Protein AF-A0A5J5B1G1-F1 (afdb_monomer)

Foldseek 3Di:
DDQVVLLVLLQCLLVLLHDDDCQLCPLVPPPPDPDDPDDDDDDDDDDDDDDPPDPPDPDPPPPPPDDDPDDPRDDDDVVVVVVSLVSLLCQQPPPPHDPSSNVSSLSSLSSQLVSCVVVVPVVSVVSSVVSNVVSVVVVVVVVVVVVVVVVVVVPDDDD

Structure (mmCIF, N/CA/C/O backbone):
data_AF-A0A5J5B1G1-F1
#
_entry.id   AF-A0A5J5B1G1-F1
#
loop_
_atom_site.group_PDB
_atom_site.id
_atom_site.type_symbol
_atom_site.label_atom_id
_atom_site.label_alt_id
_atom_site.label_comp_id
_atom_site.label_asym_id
_atom_site.label_entity_id
_atom_site.label_seq_id
_atom_site.pdbx_PDB_ins_code
_atom_site.Cartn_x
_atom_site.Cartn_y
_atom_site.Cartn_z
_atom_site.occupancy
_atom_site.B_iso_or_equiv
_atom_site.auth_seq_id
_atom_site.auth_comp_id
_atom_site.auth_asym_id
_atom_site.auth_atom_id
_atom_site.pdbx_PDB_model_num
ATOM 1 N N . MET A 1 1 ? 8.209 -16.403 -6.860 1.00 81.31 1 MET A N 1
ATOM 2 C CA . MET A 1 1 ? 6.795 -16.274 -7.279 1.00 81.31 1 MET A CA 1
ATOM 3 C C . MET A 1 1 ? 6.721 -15.724 -8.697 1.00 81.31 1 MET A C 1
ATOM 5 O O . MET A 1 1 ? 7.387 -14.720 -8.948 1.00 81.31 1 MET A O 1
ATOM 9 N N . PRO A 1 2 ? 5.943 -16.351 -9.596 1.00 90.31 2 PRO A N 1
ATOM 10 C CA . PRO A 1 2 ? 5.581 -15.787 -10.901 1.00 90.31 2 PRO A CA 1
ATOM 11 C C . PRO A 1 2 ? 4.837 -14.448 -10.771 1.00 90.31 2 PRO A C 1
ATOM 13 O O . PRO A 1 2 ? 4.165 -14.218 -9.764 1.00 90.31 2 PRO A O 1
ATOM 16 N N . SER A 1 3 ? 4.905 -13.582 -11.786 1.00 90.56 3 SER A N 1
ATOM 17 C CA . SER A 1 3 ? 4.297 -12.238 -11.747 1.00 90.56 3 SER A CA 1
ATOM 18 C C . SER A 1 3 ? 2.790 -12.256 -11.476 1.00 90.56 3 SER A C 1
ATOM 20 O O . SER A 1 3 ? 2.312 -11.458 -10.678 1.00 90.56 3 SER A O 1
ATOM 22 N N . TRP A 1 4 ? 2.057 -13.217 -12.045 1.00 92.88 4 TRP A N 1
ATOM 23 C CA . TRP A 1 4 ? 0.608 -13.338 -11.845 1.00 92.88 4 TRP A CA 1
ATOM 24 C C . TRP A 1 4 ? 0.242 -13.573 -10.372 1.00 92.88 4 TRP A C 1
ATOM 26 O O . TRP A 1 4 ? -0.543 -12.832 -9.796 1.00 92.88 4 TRP A O 1
ATOM 36 N N . SER A 1 5 ? 0.948 -14.497 -9.708 1.00 96.00 5 SER A N 1
ATOM 37 C CA . SER A 1 5 ? 0.750 -14.756 -8.276 1.00 96.00 5 SER A CA 1
ATOM 38 C C . SER A 1 5 ? 1.071 -13.547 -7.388 1.00 96.00 5 SER A C 1
ATOM 40 O O . SER A 1 5 ? 0.468 -13.386 -6.331 1.00 96.00 5 SER A O 1
ATOM 42 N N . LYS A 1 6 ? 2.015 -12.685 -7.800 1.00 95.62 6 LYS A N 1
ATOM 43 C CA . LYS A 1 6 ? 2.336 -11.447 -7.071 1.00 95.62 6 LYS A CA 1
ATOM 44 C C . LYS A 1 6 ? 1.210 -10.426 -7.210 1.00 95.62 6 LYS A C 1
ATOM 46 O O . LYS A 1 6 ? 0.845 -9.812 -6.213 1.00 95.62 6 LYS A O 1
ATOM 51 N N . LEU A 1 7 ? 0.655 -10.271 -8.414 1.00 96.31 7 LEU A N 1
ATOM 52 C CA . LEU A 1 7 ? -0.489 -9.390 -8.660 1.00 96.31 7 LEU A CA 1
ATOM 53 C C . LEU A 1 7 ? -1.704 -9.819 -7.844 1.00 96.31 7 LEU A C 1
ATOM 55 O O . LEU A 1 7 ? -2.284 -8.988 -7.148 1.00 96.31 7 LEU A O 1
ATOM 59 N N . ASP A 1 8 ? -2.040 -11.107 -7.879 1.00 96.69 8 ASP A N 1
ATOM 60 C CA . ASP A 1 8 ? -3.150 -11.647 -7.096 1.00 96.69 8 ASP A CA 1
ATOM 61 C C . ASP A 1 8 ? -2.925 -11.402 -5.607 1.00 96.69 8 ASP A C 1
ATOM 63 O O . ASP A 1 8 ? -3.797 -10.865 -4.932 1.00 96.69 8 ASP A O 1
ATOM 67 N N . PHE A 1 9 ? -1.726 -11.697 -5.101 1.00 96.25 9 PHE A N 1
ATOM 68 C CA . PHE A 1 9 ? -1.380 -11.437 -3.707 1.00 96.25 9 PHE A CA 1
ATOM 69 C C . PHE A 1 9 ? -1.552 -9.959 -3.311 1.00 96.25 9 PHE A C 1
ATOM 71 O O . PHE A 1 9 ? -2.107 -9.668 -2.249 1.00 96.25 9 PHE A O 1
ATOM 78 N N . CYS A 1 10 ? -1.108 -9.021 -4.154 1.00 96.38 10 CYS A N 1
ATOM 79 C CA . CYS A 1 10 ? -1.258 -7.589 -3.892 1.00 96.38 10 CYS A CA 1
ATOM 80 C C . CYS A 1 10 ? -2.734 -7.171 -3.879 1.00 96.38 10 CYS A C 1
ATOM 82 O O . CYS A 1 10 ? -3.157 -6.466 -2.965 1.00 96.38 10 CYS A O 1
ATOM 84 N N . ARG A 1 11 ? -3.529 -7.655 -4.840 1.00 95.00 11 ARG A N 1
ATOM 85 C CA . ARG A 1 11 ? -4.976 -7.392 -4.917 1.00 95.00 11 ARG A CA 1
ATOM 86 C C . ARG A 1 11 ? -5.708 -7.935 -3.696 1.00 95.00 11 ARG A C 1
ATOM 88 O O . ARG A 1 11 ? -6.371 -7.172 -3.005 1.00 95.00 11 ARG A O 1
ATOM 95 N N . PHE A 1 12 ? -5.476 -9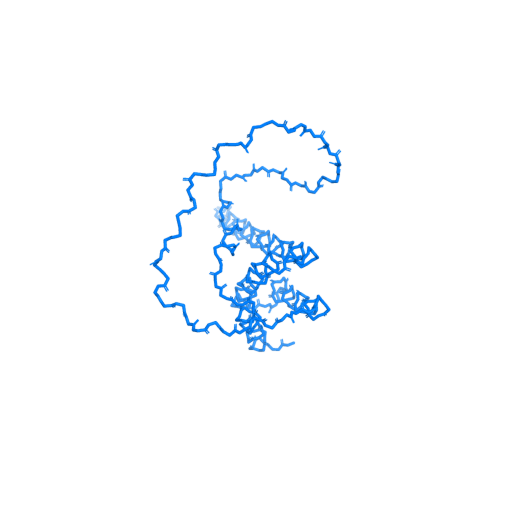.201 -3.348 1.00 93.50 12 PHE A N 1
ATOM 96 C CA . PHE A 1 12 ? -6.043 -9.802 -2.142 1.00 93.50 12 PHE A CA 1
ATOM 97 C C . PHE A 1 12 ? -5.654 -9.032 -0.881 1.00 93.50 12 PHE A C 1
ATOM 99 O O . PHE A 1 12 ? -6.498 -8.822 -0.019 1.00 93.50 12 PHE A O 1
ATOM 106 N N . SER A 1 13 ? -4.402 -8.578 -0.772 1.00 93.00 13 SER A N 1
ATOM 107 C CA . SER A 1 13 ? -3.949 -7.779 0.373 1.00 93.00 13 SER A CA 1
ATOM 108 C C . SER A 1 13 ? -4.666 -6.426 0.453 1.00 93.00 13 SER A C 1
ATOM 110 O O . SER A 1 13 ? -5.024 -5.987 1.547 1.00 93.00 13 SER A O 1
ATOM 112 N N . ALA A 1 14 ? -4.897 -5.776 -0.691 1.00 92.00 14 ALA A N 1
ATOM 113 C CA . ALA A 1 14 ? -5.631 -4.518 -0.777 1.00 92.00 14 ALA A CA 1
ATOM 114 C C . ALA A 1 14 ? -7.112 -4.692 -0.405 1.00 92.00 14 ALA A C 1
ATOM 116 O O . ALA A 1 14 ? -7.612 -3.949 0.441 1.00 92.00 14 ALA A O 1
ATOM 117 N N . ASP A 1 15 ? -7.780 -5.699 -0.968 1.00 89.50 15 ASP A N 1
ATOM 118 C CA . ASP A 1 15 ? -9.186 -6.014 -0.687 1.00 89.50 15 ASP A CA 1
ATOM 119 C C . ASP A 1 15 ? -9.380 -6.405 0.781 1.00 89.50 15 ASP A C 1
ATOM 121 O O . ASP A 1 15 ? -10.308 -5.952 1.457 1.00 89.50 15 ASP A O 1
ATOM 125 N N . TRP A 1 16 ? -8.453 -7.208 1.307 1.00 87.50 16 TRP A N 1
ATOM 126 C CA . TRP A 1 16 ? -8.451 -7.649 2.695 1.00 87.50 16 TRP A CA 1
ATOM 127 C C . TRP A 1 16 ? -8.258 -6.491 3.689 1.00 87.50 16 TRP A C 1
ATOM 129 O O . TRP A 1 16 ? -8.868 -6.474 4.767 1.00 87.50 16 TRP A O 1
ATOM 139 N N . ALA A 1 17 ? -7.438 -5.495 3.341 1.00 88.69 17 ALA A N 1
ATOM 140 C CA . ALA A 1 17 ? -7.266 -4.298 4.161 1.00 88.69 17 ALA A CA 1
ATOM 141 C C . ALA A 1 17 ? -8.576 -3.492 4.303 1.00 88.69 17 ALA A C 1
ATOM 143 O O . ALA A 1 17 ? -8.765 -2.765 5.282 1.00 88.69 17 ALA A O 1
ATOM 144 N N . GLY A 1 18 ? -9.518 -3.689 3.381 1.00 80.69 18 GLY A N 1
ATOM 145 C CA . GLY A 1 18 ? -10.851 -3.113 3.421 1.00 80.69 18 GLY A CA 1
ATOM 146 C C . GLY A 1 18 ? -10.954 -1.762 2.712 1.00 80.69 18 GLY A C 1
ATOM 147 O O . GLY A 1 18 ? -10.046 -1.309 2.014 1.00 80.69 18 GLY A O 1
ATOM 148 N N . GLN A 1 19 ? -12.124 -1.142 2.885 1.00 72.38 19 GLN A N 1
ATOM 149 C CA . GLN A 1 19 ? -12.585 0.017 2.112 1.00 72.38 19 GLN A CA 1
ATOM 150 C C . GLN A 1 19 ? -11.588 1.185 2.046 1.00 72.38 19 GLN A C 1
ATOM 152 O O . GLN A 1 19 ? -10.795 1.422 2.961 1.00 72.38 19 GLN A O 1
ATOM 157 N N . ASP A 1 20 ? -11.684 1.943 0.954 1.00 69.12 20 ASP A N 1
ATOM 158 C CA . ASP A 1 20 ? -10.915 3.159 0.715 1.00 69.12 20 ASP A CA 1
ATOM 159 C C . ASP A 1 20 ? -11.210 4.234 1.771 1.00 69.12 20 ASP A C 1
ATOM 161 O O . ASP A 1 20 ? -12.216 4.935 1.718 1.00 69.12 20 ASP A O 1
ATOM 165 N N . CYS A 1 21 ? -10.315 4.355 2.759 1.00 77.62 21 CYS A N 1
ATOM 166 C CA . CYS A 1 21 ? -10.235 5.532 3.620 1.00 77.62 21 CYS A CA 1
ATOM 167 C C . CYS A 1 21 ? -9.456 6.644 2.895 1.00 77.62 21 CYS A C 1
ATOM 169 O O . CYS A 1 21 ? -8.403 6.351 2.315 1.00 77.62 21 CYS A O 1
ATOM 171 N N . PRO A 1 22 ? -9.845 7.926 3.047 1.00 77.88 22 PRO A N 1
ATOM 172 C CA . PRO A 1 22 ? -9.008 9.071 2.674 1.00 77.88 22 PRO A CA 1
ATOM 173 C C . PRO A 1 22 ? -7.576 9.013 3.234 1.00 77.88 22 PRO A C 1
ATOM 175 O O . PRO A 1 22 ? -6.661 9.554 2.622 1.00 77.88 22 PRO A O 1
ATOM 178 N N . CYS A 1 23 ? -7.367 8.295 4.344 1.00 77.94 23 CYS A N 1
ATOM 179 C CA . CYS A 1 23 ? -6.076 7.964 4.948 1.00 77.94 23 CYS A CA 1
ATOM 180 C C . CYS A 1 23 ? -5.023 7.485 3.927 1.00 77.94 23 CYS A C 1
ATOM 182 O O . CYS A 1 23 ? -3.838 7.747 4.097 1.00 77.94 23 CYS A O 1
ATOM 184 N N . LYS A 1 24 ? -5.438 6.785 2.857 1.00 76.31 24 LYS A N 1
ATOM 185 C CA . LYS A 1 24 ? -4.528 6.269 1.818 1.00 76.31 24 LYS A CA 1
ATOM 186 C C . LYS A 1 24 ? -3.823 7.393 1.046 1.00 76.31 24 LYS A C 1
ATOM 188 O O . LYS A 1 24 ? -2.699 7.201 0.598 1.00 76.31 24 LYS A O 1
ATOM 193 N N . THR A 1 25 ? -4.469 8.556 0.939 1.00 78.88 25 THR A N 1
ATOM 194 C CA . THR A 1 25 ? -3.986 9.720 0.175 1.00 78.88 25 THR A CA 1
ATOM 195 C C . THR A 1 25 ? -3.067 10.645 0.972 1.00 78.88 25 THR A C 1
ATOM 197 O O . THR A 1 25 ? -2.595 11.647 0.437 1.00 78.88 25 THR A O 1
ATOM 200 N N . GLU A 1 26 ? -2.779 10.344 2.247 1.00 79.50 26 GLU A N 1
ATOM 201 C CA . GLU A 1 26 ? -1.900 11.201 3.061 1.00 79.50 26 GLU A CA 1
ATOM 202 C C . GLU A 1 26 ? -0.502 11.355 2.445 1.00 79.50 26 GLU A C 1
ATOM 204 O O . GLU A 1 26 ? 0.138 12.391 2.601 1.00 79.50 26 GLU A O 1
ATOM 209 N N . PHE A 1 27 ? -0.052 10.337 1.710 1.00 77.44 27 PHE A N 1
ATOM 210 C CA . PHE A 1 27 ? 1.274 10.292 1.102 1.00 77.44 27 PHE A CA 1
ATOM 211 C C . PHE A 1 27 ? 1.342 10.972 -0.267 1.00 77.44 27 PHE A C 1
ATOM 213 O O . PHE A 1 27 ? 2.443 11.246 -0.752 1.00 77.44 27 PHE A O 1
ATOM 220 N N . ASP A 1 28 ? 0.188 11.273 -0.863 1.00 77.12 28 ASP A N 1
ATOM 221 C CA . ASP A 1 28 ? 0.101 11.895 -2.183 1.00 77.12 28 ASP A CA 1
ATOM 222 C C . ASP A 1 28 ? 0.197 13.433 -2.076 1.00 77.12 28 ASP A C 1
ATOM 224 O O . ASP A 1 28 ? 0.617 14.098 -3.015 1.00 77.12 28 ASP A O 1
ATOM 228 N N . LYS A 1 29 ? -0.099 14.021 -0.905 1.00 63.94 29 LYS A N 1
ATOM 229 C CA . LYS A 1 29 ? -0.191 15.484 -0.686 1.00 63.94 29 LYS A CA 1
ATOM 230 C C . LYS A 1 29 ? 1.143 16.250 -0.593 1.00 63.94 29 LYS A C 1
ATOM 232 O O . LYS A 1 29 ? 1.140 17.424 -0.235 1.00 63.94 29 LYS A O 1
ATOM 237 N N . ASN A 1 30 ? 2.277 15.641 -0.931 1.00 54.09 30 ASN A N 1
ATOM 238 C CA . ASN A 1 30 ? 3.603 16.252 -0.755 1.00 54.09 30 ASN A CA 1
ATOM 239 C C . ASN A 1 30 ? 4.332 16.499 -2.084 1.00 54.09 30 ASN A C 1
ATOM 241 O O . ASN A 1 30 ? 5.426 15.965 -2.283 1.00 54.09 30 ASN A O 1
ATOM 245 N N . GLU A 1 31 ? 3.751 17.313 -2.966 1.00 54.25 31 GLU A N 1
ATOM 246 C CA . GLU A 1 31 ? 4.466 17.859 -4.134 1.00 54.25 31 GLU A CA 1
ATOM 247 C C . GLU A 1 31 ? 5.044 19.273 -3.898 1.00 54.25 31 GLU A C 1
ATOM 249 O O . GLU A 1 31 ? 5.858 19.713 -4.699 1.00 54.25 31 GLU A O 1
ATOM 254 N N . GLU A 1 32 ? 4.757 19.955 -2.771 1.00 45.88 32 GLU A N 1
ATOM 255 C CA . GLU A 1 32 ? 5.250 21.339 -2.546 1.00 45.88 32 GLU A CA 1
ATOM 256 C C . GLU A 1 32 ? 5.843 21.677 -1.160 1.00 45.88 32 GLU A C 1
ATOM 258 O O . GLU A 1 32 ? 6.146 22.837 -0.890 1.00 45.88 32 GLU A O 1
ATOM 263 N N . LYS A 1 33 ? 6.093 20.714 -0.262 1.00 39.00 33 LYS A N 1
ATOM 264 C CA . LYS A 1 33 ? 6.829 21.005 0.989 1.00 39.00 33 LYS A CA 1
ATOM 265 C C . LYS A 1 33 ? 7.925 19.988 1.264 1.00 39.00 33 LYS A C 1
ATOM 267 O O . LYS A 1 33 ? 7.713 18.966 1.915 1.00 39.00 33 LYS A O 1
ATOM 272 N N . ILE A 1 34 ? 9.122 20.303 0.775 1.00 49.97 34 ILE A N 1
ATOM 273 C CA . ILE A 1 34 ? 10.362 19.789 1.350 1.00 49.97 34 ILE A CA 1
ATOM 274 C C . ILE A 1 34 ? 10.527 20.475 2.707 1.00 49.97 34 ILE A C 1
ATOM 276 O O . ILE A 1 34 ? 11.044 21.582 2.786 1.00 49.97 34 ILE A O 1
ATOM 280 N N . GLU A 1 35 ? 10.109 19.810 3.778 1.00 38.47 35 GLU A N 1
ATOM 281 C CA . GLU A 1 35 ? 10.685 20.054 5.097 1.00 38.47 35 GLU A CA 1
ATOM 282 C C . GLU A 1 35 ? 11.175 18.720 5.659 1.00 38.47 35 GLU A C 1
ATOM 284 O O . GLU A 1 35 ? 10.435 17.745 5.810 1.00 38.47 35 GLU A O 1
ATOM 289 N N . ASN A 1 36 ? 12.487 18.679 5.874 1.00 47.88 36 ASN A N 1
ATOM 290 C CA . ASN A 1 36 ? 13.243 17.575 6.434 1.00 47.88 36 ASN A CA 1
ATOM 291 C C . ASN A 1 36 ? 12.707 17.171 7.811 1.00 47.88 36 ASN A C 1
ATOM 293 O O . ASN A 1 36 ? 13.230 17.631 8.817 1.00 47.88 36 ASN A O 1
ATOM 297 N N . ASN A 1 37 ? 11.771 16.228 7.884 1.00 42.53 37 ASN A N 1
ATOM 298 C CA . ASN A 1 37 ? 11.567 15.473 9.121 1.00 42.53 37 ASN A CA 1
ATOM 299 C C . ASN A 1 37 ? 12.213 14.100 8.992 1.00 42.53 37 ASN A C 1
ATOM 301 O O . ASN A 1 37 ? 11.574 13.060 8.822 1.00 42.53 37 ASN A O 1
ATOM 305 N N . GLY A 1 38 ? 13.545 14.155 9.057 1.00 37.53 38 GLY A N 1
ATOM 306 C CA . GLY A 1 38 ? 14.362 13.035 9.473 1.00 37.53 38 GLY A CA 1
ATOM 307 C C . GLY A 1 38 ? 13.976 12.600 10.885 1.00 37.53 38 GLY A C 1
ATOM 308 O O . GLY A 1 38 ? 13.622 13.401 11.745 1.00 37.53 38 GLY A O 1
ATOM 309 N N . PHE A 1 39 ? 14.040 11.292 11.076 1.00 42.88 39 PHE A N 1
ATOM 310 C CA . PHE A 1 39 ? 14.007 10.587 12.344 1.00 42.88 39 PHE A CA 1
ATOM 311 C C . PHE A 1 39 ? 14.927 11.275 13.372 1.00 42.88 39 PHE A C 1
ATOM 313 O O . PHE A 1 39 ? 16.143 11.108 13.335 1.00 42.88 39 PHE A O 1
ATOM 320 N N . SER A 1 40 ? 14.342 12.078 14.260 1.00 38.28 40 SER A N 1
ATOM 321 C CA . SER A 1 40 ? 15.009 12.681 15.411 1.00 38.28 40 SER A CA 1
ATOM 322 C C . SER A 1 40 ? 14.393 12.070 16.661 1.00 38.28 40 SER A C 1
ATOM 324 O O . SER A 1 40 ? 13.370 12.539 17.157 1.00 38.28 40 SER A O 1
ATOM 326 N N . ASP A 1 41 ? 15.026 11.007 17.145 1.00 46.16 41 ASP A N 1
ATOM 327 C CA . ASP A 1 41 ? 14.932 10.578 18.535 1.00 46.16 41 ASP A CA 1
ATOM 328 C C . ASP A 1 41 ? 15.307 11.762 19.444 1.00 46.16 41 ASP A C 1
ATOM 330 O O . ASP A 1 41 ? 16.364 12.375 19.287 1.00 46.16 41 ASP A O 1
ATOM 334 N N . GLY A 1 42 ? 14.395 12.157 20.328 1.00 32.03 42 GLY A N 1
ATOM 335 C CA . GLY A 1 42 ? 14.569 13.338 21.162 1.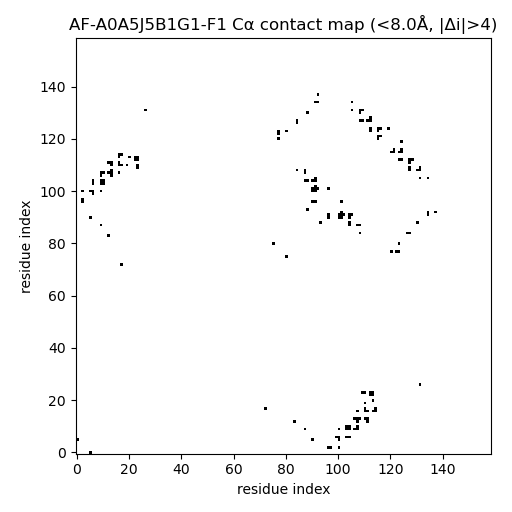00 32.03 42 GLY A CA 1
ATOM 336 C C . GLY A 1 42 ? 13.261 13.792 21.787 1.00 32.03 42 GLY A C 1
ATOM 337 O O . GLY A 1 42 ? 12.538 14.607 21.221 1.00 32.03 42 GLY A O 1
ATOM 338 N N . ILE A 1 43 ? 12.980 13.279 22.984 1.00 47.59 43 ILE A N 1
ATOM 339 C CA . ILE A 1 43 ? 11.989 13.839 23.905 1.00 47.59 43 ILE A CA 1
ATOM 340 C C . ILE A 1 43 ? 12.182 15.360 23.980 1.00 47.59 43 ILE A C 1
ATOM 342 O O . ILE A 1 43 ? 13.215 15.845 24.444 1.00 47.59 43 ILE A O 1
ATOM 346 N N . ARG A 1 44 ? 11.169 16.112 23.549 1.00 35.41 44 ARG A N 1
ATOM 347 C CA . ARG A 1 44 ? 10.998 17.525 23.884 1.00 35.41 44 ARG A CA 1
ATOM 348 C C . ARG A 1 44 ? 9.561 17.730 24.332 1.00 35.41 44 ARG A C 1
ATOM 350 O O . ARG A 1 44 ? 8.644 17.820 23.526 1.00 35.41 44 ARG A O 1
ATOM 357 N N . VAL A 1 45 ? 9.391 17.751 25.648 1.00 42.91 45 VAL A N 1
ATOM 358 C CA . VAL A 1 45 ? 8.232 18.351 26.304 1.00 42.91 45 VAL A CA 1
ATOM 359 C C . VAL A 1 45 ? 8.297 19.848 25.997 1.00 42.91 45 VAL A C 1
ATOM 361 O O . VAL A 1 45 ? 9.261 20.495 26.400 1.00 42.91 45 VAL A O 1
ATOM 364 N N . HIS A 1 46 ? 7.322 20.389 25.266 1.00 30.58 46 HIS A N 1
ATOM 365 C CA . HIS A 1 46 ? 7.069 21.828 25.249 1.00 30.58 46 HIS A CA 1
ATOM 366 C C . HIS A 1 46 ? 5.562 22.102 25.183 1.00 30.58 46 HIS A C 1
ATOM 368 O O . HIS A 1 46 ? 4.866 21.625 24.294 1.00 30.58 46 HIS A O 1
ATOM 374 N N . GLU A 1 47 ? 5.138 22.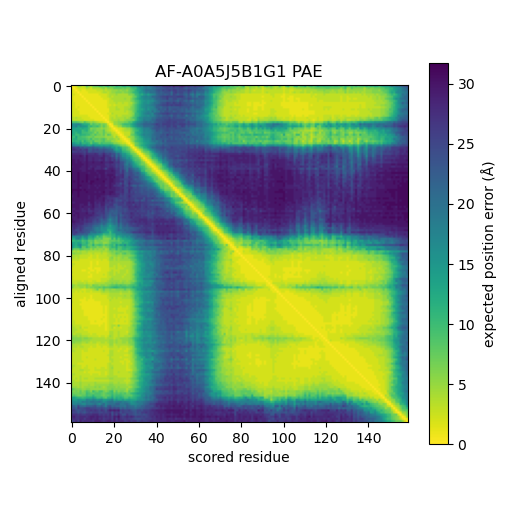802 26.230 1.00 34.50 47 GLU A N 1
ATOM 375 C CA . GLU A 1 47 ? 3.872 23.426 26.617 1.00 34.50 47 GLU A CA 1
ATOM 376 C C . GLU A 1 47 ? 2.590 23.260 25.785 1.00 34.50 47 GLU A C 1
ATOM 378 O O . GLU A 1 47 ? 2.489 23.559 24.599 1.00 34.50 47 GLU A O 1
ATOM 383 N N . ILE A 1 48 ? 1.566 22.878 26.549 1.00 50.53 48 ILE A N 1
ATOM 384 C CA . ILE A 1 48 ? 0.137 23.003 26.302 1.00 50.53 48 ILE A CA 1
ATOM 385 C C . ILE A 1 48 ? -0.222 24.493 26.309 1.00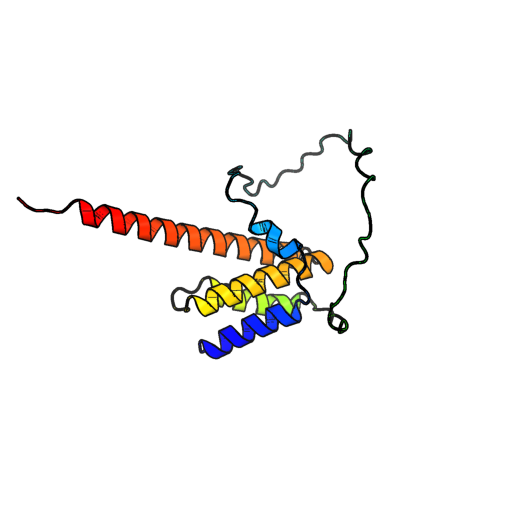 50.53 48 ILE A C 1
ATOM 387 O O . ILE A 1 48 ? -0.312 25.070 27.386 1.00 50.53 48 ILE A O 1
ATOM 391 N N . GLU A 1 49 ? -0.496 25.090 25.150 1.00 36.47 49 GLU A N 1
ATOM 392 C CA . GLU A 1 49 ? -1.416 26.229 25.053 1.00 36.47 49 GLU A CA 1
ATOM 393 C C . GLU A 1 49 ? -1.918 26.384 23.608 1.00 36.47 49 GLU A C 1
ATOM 395 O O . GLU A 1 49 ? -1.128 26.555 22.683 1.00 36.47 49 GLU A O 1
ATOM 400 N N . GLY A 1 50 ? -3.241 26.304 23.408 1.00 39.41 50 GLY A N 1
ATOM 401 C CA . GLY A 1 50 ? -3.883 26.784 22.176 1.00 39.41 50 GLY A CA 1
ATOM 402 C C . GLY A 1 50 ? -4.480 25.751 21.212 1.00 39.41 50 GLY A C 1
ATOM 403 O O . GLY A 1 50 ? -4.248 25.862 20.016 1.00 39.41 50 GLY A O 1
ATOM 404 N N . VAL A 1 51 ? -5.300 24.792 21.671 1.00 39.16 51 VAL A N 1
ATOM 405 C CA . VAL A 1 51 ? -6.244 24.079 20.774 1.00 39.16 51 VAL A CA 1
ATOM 406 C C . VAL A 1 51 ? -7.591 23.850 21.478 1.00 39.16 51 VAL A C 1
ATOM 408 O O . VAL A 1 51 ? -7.935 22.734 21.853 1.00 39.16 51 VAL A O 1
ATOM 411 N N . VAL A 1 52 ? -8.352 24.927 21.712 1.00 41.94 52 VAL A N 1
ATOM 412 C CA . VAL A 1 52 ? -9.759 24.861 22.182 1.00 41.94 52 VAL A CA 1
ATOM 413 C C . VAL A 1 52 ? -10.736 25.505 21.183 1.00 41.94 52 VAL A C 1
ATOM 415 O O . VAL A 1 52 ? -11.930 25.566 21.438 1.00 41.94 52 VAL A O 1
ATOM 418 N N . GLU A 1 53 ? -10.296 25.883 19.980 1.00 45.97 53 GLU A N 1
ATOM 419 C CA . GLU A 1 53 ? -11.197 26.438 18.956 1.00 45.97 53 GLU A CA 1
ATOM 420 C C . GLU A 1 53 ? -11.019 25.787 17.580 1.00 45.97 53 GLU A C 1
ATOM 422 O O . GLU A 1 53 ? -10.766 26.451 16.586 1.00 45.97 53 GLU A O 1
ATOM 427 N N . GLU A 1 54 ? -11.194 24.465 17.497 1.00 46.41 54 GLU A N 1
ATOM 428 C CA . GLU A 1 54 ? -11.595 23.836 16.225 1.00 46.41 54 GLU A CA 1
ATOM 429 C C . GLU A 1 54 ? -12.476 22.587 16.433 1.00 46.41 54 GLU A C 1
ATOM 431 O O . GLU A 1 54 ? -12.443 21.622 15.678 1.00 46.41 54 GLU A O 1
ATOM 436 N N . MET A 1 55 ? -13.326 22.606 17.466 1.00 45.97 55 MET A N 1
ATOM 437 C CA . MET A 1 55 ? -14.407 21.623 17.671 1.00 45.97 55 MET A CA 1
ATOM 438 C C . MET A 1 55 ? -15.714 22.112 17.011 1.00 45.97 55 MET A C 1
ATOM 440 O O . MET A 1 55 ? -16.784 22.073 17.613 1.00 45.97 55 MET A O 1
ATOM 444 N N . GLY A 1 56 ? -15.622 22.656 15.793 1.00 47.50 56 GLY A N 1
ATOM 445 C CA . GLY A 1 56 ? -16.710 23.412 15.158 1.00 47.50 56 GLY A CA 1
ATOM 446 C C . GLY A 1 56 ? -17.283 22.828 13.869 1.00 47.50 56 GLY A C 1
ATOM 447 O O . GLY A 1 56 ? -18.237 23.395 13.346 1.00 47.50 56 GLY A O 1
ATOM 448 N N . ASN A 1 57 ? -16.740 21.733 13.324 1.00 50.34 57 ASN A N 1
ATOM 449 C CA . ASN A 1 57 ? -17.234 21.235 12.035 1.00 50.34 57 ASN A CA 1
ATOM 450 C C . ASN A 1 57 ? -17.157 19.713 11.849 1.00 50.34 57 ASN A C 1
ATOM 452 O O . ASN A 1 57 ? -16.699 19.211 10.825 1.00 50.34 57 ASN A O 1
ATOM 456 N N . LEU A 1 58 ? -17.651 18.960 12.834 1.00 43.59 58 LEU A N 1
ATOM 457 C CA . LEU A 1 58 ? -17.988 17.544 12.655 1.00 43.59 58 LEU A CA 1
ATOM 458 C C . LEU A 1 58 ? -19.438 17.411 12.167 1.00 43.59 58 LEU A C 1
ATOM 460 O O . LEU A 1 58 ? -20.304 16.880 12.860 1.00 43.59 58 LEU A O 1
ATOM 464 N N . GLY A 1 59 ? -19.713 17.920 10.966 1.00 38.16 59 GLY A N 1
ATOM 465 C CA . GLY A 1 59 ? -20.943 17.607 10.247 1.00 38.16 59 GLY A CA 1
ATOM 466 C C . GLY A 1 59 ? -20.840 16.207 9.645 1.00 38.16 59 GLY A C 1
ATOM 467 O O . GLY A 1 59 ? -20.079 15.992 8.702 1.00 38.16 59 GLY A O 1
ATOM 468 N N . ILE A 1 60 ? -21.596 15.242 10.173 1.00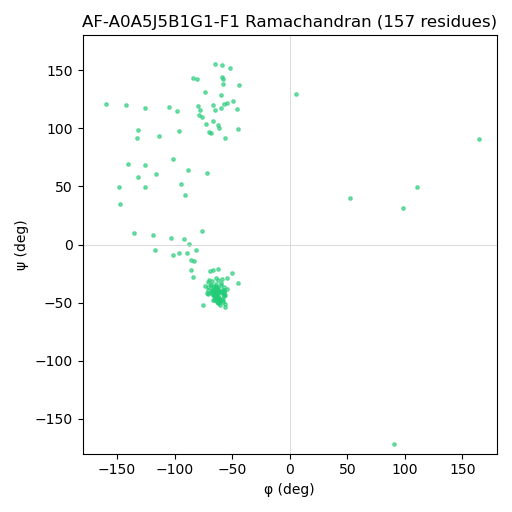 48.91 60 ILE A N 1
ATOM 469 C CA . ILE A 1 60 ? -21.791 13.950 9.505 1.00 48.91 60 ILE A CA 1
ATOM 470 C C . ILE A 1 60 ? -22.624 14.232 8.249 1.00 48.91 60 ILE A C 1
ATOM 472 O O . ILE A 1 60 ? -23.843 14.346 8.318 1.00 48.91 60 ILE A O 1
ATOM 476 N N . ASN A 1 61 ? -21.964 14.392 7.100 1.00 44.50 61 ASN A N 1
ATOM 477 C CA . ASN A 1 61 ? -22.649 14.439 5.814 1.00 44.50 61 ASN A CA 1
ATOM 478 C C . ASN A 1 61 ? -23.121 13.021 5.469 1.00 44.50 61 ASN A C 1
ATOM 480 O O . ASN A 1 61 ? -22.334 12.157 5.076 1.00 44.50 61 ASN A O 1
ATOM 484 N N . GLU A 1 62 ? -24.414 12.782 5.644 1.00 46.94 62 GLU A N 1
ATOM 485 C CA . GLU A 1 62 ? -25.129 11.570 5.256 1.00 46.94 62 GLU A CA 1
ATOM 486 C C . GLU A 1 62 ? -25.297 11.469 3.730 1.00 46.94 62 GLU A C 1
ATOM 488 O O . GLU A 1 62 ? -26.394 11.424 3.196 1.00 46.94 62 GLU A O 1
ATOM 493 N N . ASN A 1 63 ? -24.187 11.403 2.996 1.00 45.00 63 ASN A N 1
ATOM 494 C CA . ASN A 1 63 ? -24.188 11.058 1.572 1.00 45.00 63 ASN A CA 1
ATOM 495 C C . ASN A 1 63 ? -23.249 9.877 1.296 1.00 45.00 63 ASN A C 1
ATOM 497 O O . ASN A 1 63 ? -22.425 9.892 0.388 1.00 45.00 63 ASN A O 1
ATOM 501 N N . ALA A 1 64 ? -23.394 8.818 2.095 1.00 45.28 64 ALA A N 1
ATOM 502 C CA . ALA A 1 64 ? -22.783 7.511 1.858 1.00 45.28 64 ALA A CA 1
ATOM 503 C C . ALA A 1 64 ? -23.765 6.578 1.125 1.00 45.28 64 ALA A C 1
ATOM 505 O O . ALA A 1 64 ? -24.040 5.461 1.566 1.00 45.28 64 ALA A O 1
ATOM 506 N N . ALA A 1 65 ? -24.331 7.037 0.009 1.00 46.12 65 ALA A N 1
ATOM 507 C CA . ALA A 1 65 ? -25.088 6.167 -0.879 1.00 46.12 65 ALA A CA 1
ATOM 508 C C . ALA A 1 65 ? -24.093 5.344 -1.718 1.00 46.12 65 ALA A C 1
ATOM 510 O O . ALA A 1 65 ? -23.352 5.904 -2.523 1.00 46.12 65 ALA A O 1
ATOM 511 N N . ASN A 1 66 ? -24.109 4.019 -1.520 1.00 43.06 66 ASN A N 1
ATOM 512 C CA . ASN A 1 66 ? -23.346 2.961 -2.214 1.00 43.06 66 ASN A CA 1
ATOM 513 C C . ASN A 1 66 ? -22.064 2.427 -1.541 1.00 43.06 66 ASN A C 1
ATOM 515 O O . ASN A 1 66 ? -21.165 1.948 -2.229 1.00 43.06 66 ASN A O 1
ATOM 519 N N . SER A 1 67 ? -21.979 2.390 -0.205 1.00 47.19 67 SER A N 1
ATOM 520 C CA . SER A 1 67 ? -21.021 1.465 0.428 1.00 47.19 67 SER A CA 1
ATOM 521 C C . SER A 1 67 ? -21.605 0.045 0.425 1.00 47.19 67 SER A C 1
ATOM 523 O O . SER A 1 67 ? -22.603 -0.219 1.095 1.00 47.19 67 SER A O 1
ATOM 525 N N . VAL A 1 68 ? -21.009 -0.848 -0.373 1.00 50.78 68 VAL A N 1
ATOM 526 C CA . VAL A 1 68 ? -21.267 -2.301 -0.376 1.00 50.78 68 VAL A CA 1
ATOM 527 C C . VAL A 1 68 ? -21.339 -2.807 1.075 1.00 50.78 68 VAL A C 1
ATOM 529 O O . VAL A 1 68 ? -20.524 -2.364 1.895 1.00 50.78 68 VAL A O 1
ATOM 532 N N . PRO A 1 69 ? -22.302 -3.687 1.422 1.00 47.91 69 PRO A N 1
ATOM 533 C CA . PRO A 1 69 ? -22.494 -4.166 2.786 1.00 47.91 69 PRO A CA 1
ATOM 534 C C . PRO A 1 69 ? -21.176 -4.641 3.400 1.00 47.91 69 PRO A C 1
ATOM 536 O O . PRO A 1 69 ? -20.462 -5.482 2.856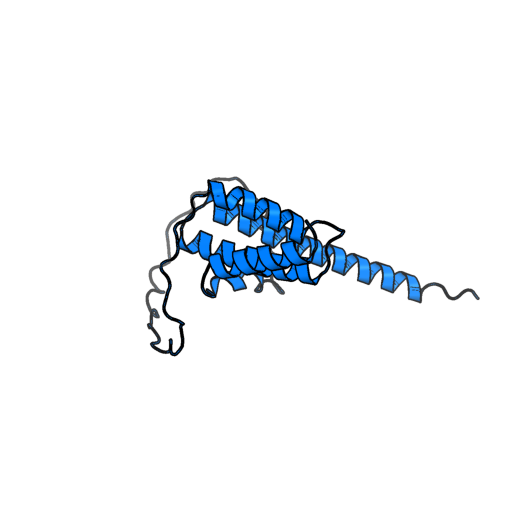 1.00 47.91 69 PRO A O 1
ATOM 539 N N . LYS A 1 70 ? -20.859 -4.027 4.541 1.00 56.62 70 LYS A N 1
ATOM 540 C CA . LYS A 1 70 ? -19.633 -4.206 5.313 1.00 56.62 70 LYS A CA 1
ATOM 541 C C . LYS A 1 70 ? -19.548 -5.654 5.789 1.00 56.62 70 LYS A C 1
ATOM 543 O O . LYS A 1 70 ? -20.204 -6.028 6.757 1.00 56.62 70 LYS A O 1
ATOM 548 N N . GLY A 1 71 ? -18.715 -6.459 5.135 1.00 56.81 71 GLY A N 1
ATOM 549 C CA . GLY A 1 71 ? -18.193 -7.663 5.770 1.00 56.81 71 GLY A CA 1
ATOM 550 C C . GLY A 1 71 ? -17.458 -7.265 7.053 1.00 56.81 71 GLY A C 1
ATOM 551 O O . GLY A 1 71 ? -16.753 -6.253 7.081 1.00 56.81 71 GLY A O 1
ATOM 552 N N . SER A 1 72 ? -17.640 -8.024 8.132 1.00 62.47 72 SER A N 1
ATOM 553 C CA . SER A 1 72 ? -16.877 -7.828 9.365 1.00 62.47 72 SER A CA 1
ATOM 554 C C . SER A 1 72 ? -15.382 -7.929 9.052 1.00 62.47 72 SER A C 1
ATOM 556 O O . SER A 1 72 ? -14.928 -8.961 8.552 1.00 62.47 72 SER A O 1
ATOM 558 N N . ARG A 1 73 ? -14.613 -6.867 9.328 1.00 70.06 73 ARG A N 1
ATOM 559 C CA . ARG A 1 73 ? -13.152 -6.897 9.186 1.00 70.06 73 ARG A CA 1
ATOM 560 C C . ARG A 1 73 ? -12.607 -7.994 10.099 1.00 70.06 73 ARG A C 1
ATOM 562 O O . ARG A 1 73 ? -12.763 -7.914 11.311 1.00 70.06 73 ARG A O 1
ATOM 569 N N . ILE A 1 74 ? -11.972 -9.007 9.517 1.00 77.44 74 ILE A N 1
ATOM 570 C CA . ILE A 1 74 ? -11.299 -10.067 10.277 1.00 77.44 74 ILE A CA 1
ATOM 571 C C . ILE A 1 74 ? -10.109 -9.424 11.006 1.00 77.44 74 ILE A C 1
ATOM 573 O O . ILE A 1 74 ? -9.264 -8.853 10.310 1.00 77.44 74 ILE A O 1
ATOM 577 N N . PRO A 1 75 ? -10.021 -9.456 12.350 1.00 70.19 75 PRO A N 1
ATOM 578 C CA . PRO A 1 75 ? -8.855 -8.953 13.074 1.00 70.19 75 PRO A CA 1
ATOM 579 C C . PRO A 1 75 ? -7.611 -9.727 12.640 1.00 70.19 75 PRO A C 1
ATOM 581 O O . PRO A 1 75 ? -7.629 -10.958 12.642 1.00 70.19 75 PRO A O 1
ATOM 584 N N . LEU A 1 76 ? -6.545 -9.026 12.252 1.00 68.38 76 LEU A N 1
ATOM 585 C CA . LEU A 1 76 ? -5.285 -9.674 11.897 1.00 68.38 76 LEU A CA 1
ATOM 586 C C . LEU A 1 76 ? -4.274 -9.477 13.016 1.00 68.38 76 LEU A C 1
ATOM 588 O O . LEU A 1 76 ? -3.889 -8.338 13.285 1.00 68.38 76 LEU A O 1
ATOM 592 N N . PRO A 1 77 ? -3.800 -10.567 13.629 1.00 81.31 77 PRO A N 1
ATOM 593 C CA . PRO A 1 77 ? -2.614 -10.518 14.459 1.00 81.31 77 PRO A CA 1
ATOM 594 C C . PRO A 1 77 ? -1.424 -9.994 13.640 1.00 81.31 77 PRO A C 1
ATOM 596 O O . PRO A 1 77 ? -1.273 -10.305 12.451 1.00 81.31 77 PRO A O 1
ATOM 599 N N . TRP A 1 78 ? -0.567 -9.198 14.273 1.00 82.38 78 TRP A N 1
ATOM 600 C CA . TRP A 1 78 ? 0.635 -8.625 13.659 1.00 82.38 78 TRP A CA 1
ATOM 601 C C . TRP A 1 78 ? 1.549 -9.695 13.032 1.00 82.38 78 TRP A C 1
ATOM 603 O O . TRP A 1 78 ? 2.212 -9.454 12.024 1.00 82.38 78 TRP A O 1
ATOM 613 N N . GLU A 1 79 ? 1.519 -10.907 13.574 1.00 88.19 79 GLU A N 1
ATOM 614 C CA . GLU A 1 79 ? 2.262 -12.087 13.140 1.00 88.19 79 GLU A CA 1
ATOM 615 C C . GLU A 1 79 ? 1.939 -12.491 11.697 1.00 88.19 79 GLU A C 1
ATOM 617 O O . GLU A 1 79 ? 2.828 -12.932 10.972 1.00 88.19 79 GLU A O 1
ATOM 622 N N . LEU A 1 80 ? 0.690 -12.312 11.252 1.00 86.06 80 LEU A N 1
ATOM 623 C CA . LEU A 1 80 ? 0.297 -12.575 9.864 1.00 86.06 80 LEU A CA 1
ATOM 624 C C . LEU A 1 80 ? 0.597 -11.381 8.956 1.00 86.06 80 LEU A C 1
ATOM 626 O O . LEU A 1 80 ? 0.868 -11.559 7.767 1.00 86.06 80 LEU A O 1
ATOM 630 N N . LEU A 1 81 ? 0.606 -10.167 9.510 1.00 88.25 81 LEU A N 1
ATOM 631 C CA . LEU A 1 81 ? 0.930 -8.961 8.755 1.00 88.25 81 LEU A CA 1
ATOM 632 C C . LEU A 1 81 ? 2.421 -8.897 8.398 1.00 88.25 81 LEU A C 1
ATOM 634 O O . LEU A 1 81 ? 2.785 -8.420 7.325 1.00 88.25 81 LEU A O 1
ATOM 638 N N . GLN A 1 82 ? 3.293 -9.429 9.253 1.00 92.88 82 GLN A N 1
ATOM 639 C CA . GLN A 1 82 ? 4.738 -9.464 9.022 1.00 92.88 82 GLN A CA 1
ATOM 640 C C . GLN A 1 82 ? 5.133 -10.149 7.693 1.00 92.88 82 GLN A C 1
ATOM 642 O O . GLN A 1 82 ? 5.840 -9.520 6.898 1.00 92.88 82 GLN A O 1
ATOM 647 N N . PRO A 1 83 ? 4.703 -11.395 7.392 1.00 94.44 83 PRO A N 1
ATOM 648 C CA . PRO A 1 83 ? 4.917 -12.009 6.083 1.00 94.44 83 PRO A CA 1
ATOM 649 C C . PRO A 1 83 ? 4.346 -11.184 4.933 1.00 94.44 83 PRO A C 1
ATOM 651 O O . PRO A 1 83 ? 5.006 -11.048 3.904 1.00 94.44 83 PRO A O 1
ATOM 654 N N . VAL A 1 84 ? 3.158 -10.601 5.117 1.00 94.50 84 VAL A N 1
ATOM 655 C CA . VAL A 1 84 ? 2.501 -9.807 4.074 1.00 94.50 84 VAL A CA 1
ATOM 656 C C . VAL A 1 84 ? 3.352 -8.601 3.694 1.00 94.50 84 VAL A C 1
ATOM 658 O O . VAL A 1 84 ? 3.654 -8.408 2.518 1.00 94.50 84 VAL A O 1
ATOM 661 N N . LEU A 1 85 ? 3.830 -7.844 4.682 1.00 94.50 85 LEU A N 1
ATOM 662 C CA . LEU A 1 85 ? 4.681 -6.678 4.447 1.00 94.50 85 LEU A CA 1
ATOM 663 C C . LEU A 1 85 ? 6.019 -7.045 3.802 1.00 94.50 85 LEU A C 1
ATOM 665 O O . LEU A 1 85 ? 6.488 -6.314 2.932 1.00 94.50 85 LEU A O 1
ATOM 669 N N . ARG A 1 86 ? 6.619 -8.187 4.161 1.00 95.50 86 ARG A N 1
ATOM 670 C CA . ARG A 1 86 ? 7.848 -8.668 3.502 1.00 95.50 86 ARG A CA 1
ATOM 671 C C . ARG A 1 86 ? 7.608 -8.992 2.031 1.00 95.50 86 ARG A C 1
ATOM 673 O O . ARG A 1 86 ? 8.400 -8.588 1.182 1.00 95.50 86 ARG A O 1
ATOM 680 N N . ILE A 1 87 ? 6.519 -9.695 1.717 1.00 96.38 87 ILE A N 1
ATOM 681 C CA . ILE A 1 87 ? 6.176 -10.042 0.332 1.00 96.38 87 ILE A CA 1
ATOM 682 C C . ILE A 1 87 ? 5.886 -8.772 -0.475 1.00 96.38 87 ILE A C 1
ATOM 684 O O . ILE A 1 87 ? 6.406 -8.636 -1.582 1.00 96.38 87 ILE A O 1
ATOM 688 N N . LEU A 1 88 ? 5.133 -7.817 0.081 1.00 96.25 88 LEU A N 1
ATOM 689 C CA . LEU A 1 88 ? 4.883 -6.524 -0.567 1.00 96.25 88 LEU A CA 1
ATOM 690 C C . LEU A 1 88 ? 6.170 -5.724 -0.774 1.00 96.25 88 LEU A C 1
ATOM 692 O O . LEU A 1 88 ? 6.368 -5.176 -1.854 1.00 96.25 88 LEU A O 1
ATOM 696 N N . GLY A 1 89 ? 7.082 -5.726 0.200 1.00 96.12 89 GLY A N 1
ATOM 697 C CA . GLY A 1 89 ? 8.404 -5.118 0.055 1.00 96.12 89 GLY A CA 1
ATOM 698 C C . GLY A 1 89 ? 9.187 -5.694 -1.121 1.00 96.12 89 GLY A C 1
ATOM 699 O O . GLY A 1 89 ? 9.733 -4.947 -1.931 1.00 96.12 89 GLY A O 1
ATOM 700 N N . HIS A 1 90 ? 9.162 -7.017 -1.290 1.00 95.50 90 HIS A N 1
ATOM 701 C CA . HIS A 1 90 ? 9.748 -7.660 -2.465 1.00 95.50 90 HIS A CA 1
ATOM 702 C C . HIS A 1 90 ? 9.001 -7.354 -3.767 1.00 95.50 90 HIS A C 1
ATOM 704 O O . HIS A 1 90 ? 9.637 -7.335 -4.818 1.00 95.50 90 HIS A O 1
ATOM 710 N N . CYS A 1 91 ? 7.684 -7.139 -3.740 1.00 95.81 91 CYS A N 1
ATOM 711 C CA . CYS A 1 91 ? 6.912 -6.752 -4.926 1.00 95.81 91 CYS A CA 1
ATOM 712 C C . CYS A 1 91 ? 7.221 -5.311 -5.364 1.00 95.81 91 CYS A C 1
ATOM 714 O O . CYS A 1 91 ? 7.332 -5.054 -6.560 1.00 95.81 91 CYS A O 1
ATOM 716 N N . LEU A 1 92 ? 7.449 -4.409 -4.409 1.00 94.88 92 LEU A N 1
ATOM 717 C CA . LEU A 1 92 ? 7.789 -3.007 -4.655 1.00 94.88 92 LEU A CA 1
ATOM 718 C C . LEU A 1 92 ? 9.235 -2.812 -5.117 1.00 94.88 92 LEU A C 1
ATOM 720 O O . LEU A 1 92 ? 9.488 -2.174 -6.134 1.00 94.88 92 LEU A O 1
ATOM 724 N N . LEU A 1 93 ? 10.189 -3.365 -4.366 1.00 92.50 93 LEU A N 1
ATOM 725 C CA . LEU A 1 93 ? 11.593 -2.956 -4.456 1.00 92.50 93 LEU A CA 1
ATOM 726 C C . LEU A 1 93 ? 12.471 -3.914 -5.268 1.00 92.50 93 LEU A C 1
ATOM 728 O O . LEU A 1 93 ? 13.631 -3.600 -5.526 1.00 92.50 93 LEU A O 1
ATOM 732 N N . ALA A 1 94 ? 11.972 -5.091 -5.669 1.00 92.75 94 ALA A N 1
ATOM 733 C CA . ALA A 1 94 ? 12.799 -5.996 -6.463 1.00 92.75 94 ALA A CA 1
ATOM 734 C C . ALA A 1 94 ? 12.945 -5.482 -7.912 1.00 92.75 94 ALA A C 1
ATOM 736 O O . ALA A 1 94 ? 11.937 -5.202 -8.569 1.00 92.75 94 ALA A O 1
ATOM 737 N N . PRO A 1 95 ? 14.178 -5.432 -8.452 1.00 87.25 95 PRO A N 1
ATOM 738 C CA . PRO A 1 95 ? 14.464 -4.812 -9.750 1.00 87.25 95 PRO A CA 1
ATOM 739 C C . PRO A 1 95 ? 13.838 -5.557 -10.936 1.00 87.25 95 PRO A C 1
ATOM 741 O O . PRO A 1 95 ? 13.622 -4.973 -11.987 1.00 87.25 95 PRO A O 1
ATOM 744 N N . LEU A 1 96 ? 13.525 -6.845 -10.766 1.00 87.25 96 LEU A N 1
ATOM 745 C CA . LEU A 1 96 ? 12.999 -7.716 -11.822 1.00 87.25 96 LEU A CA 1
ATOM 746 C C . LEU A 1 96 ? 11.462 -7.755 -11.890 1.00 87.25 96 LEU A C 1
ATOM 748 O O . LEU A 1 96 ? 10.905 -8.563 -12.633 1.00 87.25 96 LEU A O 1
ATOM 752 N N . ASN A 1 97 ? 10.756 -6.958 -11.085 1.00 90.81 97 ASN A N 1
ATOM 753 C CA . ASN A 1 97 ? 9.296 -6.902 -11.147 1.00 90.81 97 ASN A CA 1
ATOM 754 C C . ASN A 1 97 ? 8.824 -5.946 -12.241 1.00 90.81 97 ASN A C 1
ATOM 756 O O . ASN A 1 97 ? 9.404 -4.877 -12.426 1.00 90.81 97 ASN A O 1
ATOM 760 N N . SER A 1 98 ? 7.731 -6.317 -12.911 1.00 93.56 98 SER A N 1
ATOM 761 C CA . SER A 1 98 ? 7.015 -5.416 -13.811 1.00 93.56 98 SER A CA 1
ATOM 762 C C . SER A 1 98 ? 6.403 -4.246 -13.043 1.00 93.56 98 SER A C 1
ATOM 764 O O . SER A 1 98 ? 6.101 -4.366 -11.852 1.00 93.56 98 SER A O 1
ATOM 766 N N . GLU A 1 99 ? 6.181 -3.135 -13.744 1.00 93.38 99 GLU A N 1
ATOM 767 C CA . GLU A 1 99 ? 5.581 -1.938 -13.151 1.00 93.38 99 GLU A CA 1
ATOM 768 C C . GLU A 1 99 ? 4.187 -2.230 -12.579 1.00 93.38 99 GLU A C 1
ATOM 770 O O . GLU A 1 99 ? 3.915 -1.861 -11.443 1.00 93.38 99 GLU A O 1
ATOM 775 N N . ASP A 1 100 ? 3.380 -3.058 -13.256 1.00 95.06 100 ASP A N 1
ATOM 776 C CA . ASP A 1 100 ? 2.059 -3.477 -12.760 1.00 95.06 100 ASP A CA 1
ATOM 777 C C . ASP A 1 100 ? 2.110 -4.107 -11.357 1.00 95.06 100 ASP A C 1
ATOM 779 O O . ASP A 1 100 ? 1.217 -3.907 -10.532 1.00 95.06 100 ASP A O 1
ATOM 783 N N . VAL A 1 101 ? 3.153 -4.901 -11.073 1.00 95.75 101 VAL A N 1
ATOM 784 C CA . VAL A 1 101 ? 3.336 -5.542 -9.761 1.00 95.75 101 VAL A CA 1
ATOM 785 C C . VAL A 1 101 ? 3.711 -4.501 -8.714 1.00 95.75 101 VAL A C 1
ATOM 787 O O . VAL A 1 101 ? 3.220 -4.579 -7.587 1.00 95.75 101 VAL A O 1
ATOM 790 N N . LYS A 1 102 ? 4.554 -3.530 -9.075 1.00 95.88 102 LYS A N 1
ATOM 791 C CA . LYS A 1 102 ? 4.942 -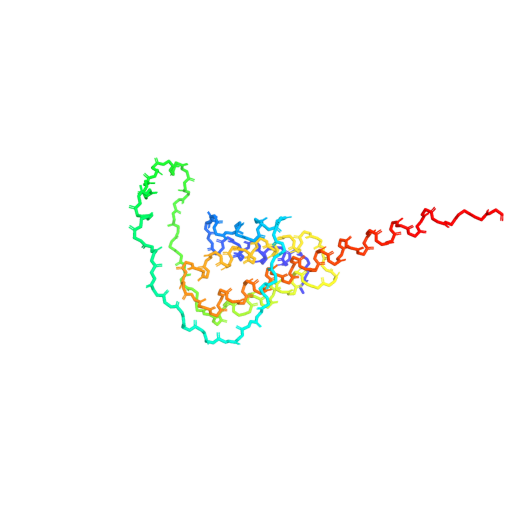2.438 -8.177 1.00 95.88 102 LYS A CA 1
ATOM 792 C C . LYS A 1 102 ? 3.755 -1.532 -7.874 1.00 95.88 102 LYS A C 1
ATOM 794 O O . LYS A 1 102 ? 3.533 -1.206 -6.713 1.00 95.88 102 LYS A O 1
ATOM 799 N N . ASP A 1 103 ? 2.950 -1.190 -8.872 1.00 95.62 103 ASP A N 1
ATOM 800 C CA . ASP A 1 103 ? 1.753 -0.365 -8.705 1.00 95.62 103 ASP A CA 1
ATOM 801 C C . ASP A 1 103 ? 0.708 -1.064 -7.834 1.00 95.62 103 ASP A C 1
ATOM 803 O O . ASP A 1 103 ? 0.242 -0.494 -6.844 1.00 95.62 103 ASP A O 1
ATOM 807 N N . ALA A 1 104 ? 0.412 -2.337 -8.115 1.00 96.25 104 ALA A N 1
ATOM 808 C CA . ALA A 1 104 ? -0.497 -3.127 -7.288 1.00 96.25 104 ALA A CA 1
ATOM 809 C C . ALA A 1 104 ? 0.004 -3.248 -5.838 1.00 96.25 104 ALA A C 1
ATOM 811 O O . ALA A 1 104 ? -0.783 -3.136 -4.894 1.00 96.25 104 ALA A O 1
ATOM 812 N N . ALA A 1 105 ? 1.310 -3.443 -5.639 1.00 96.81 105 ALA A N 1
ATOM 813 C CA . ALA A 1 105 ? 1.906 -3.508 -4.309 1.00 96.81 105 ALA A CA 1
ATOM 814 C C . ALA A 1 105 ? 1.883 -2.149 -3.587 1.00 96.81 105 ALA A C 1
ATOM 816 O O . ALA A 1 105 ? 1.678 -2.106 -2.374 1.00 96.81 105 ALA A O 1
ATOM 817 N N . SER A 1 106 ? 2.038 -1.047 -4.323 1.00 95.38 106 SER A N 1
ATOM 818 C CA . SER A 1 106 ? 1.987 0.324 -3.802 1.00 95.38 106 SER A CA 1
ATOM 819 C C . SER A 1 106 ? 0.574 0.673 -3.321 1.00 95.38 106 SER A C 1
ATOM 821 O O . SER A 1 106 ? 0.398 1.238 -2.237 1.00 95.38 106 SER A O 1
ATOM 823 N N . VAL A 1 107 ? -0.455 0.253 -4.065 1.00 94.50 107 VAL A N 1
ATOM 824 C CA . VAL A 1 107 ? -1.857 0.330 -3.624 1.00 94.50 107 VAL A CA 1
ATOM 825 C C . VAL A 1 107 ? -2.068 -0.525 -2.374 1.00 94.50 107 VAL A C 1
ATOM 827 O O . VAL A 1 107 ? -2.551 -0.016 -1.363 1.00 94.50 107 VAL A O 1
ATOM 830 N N . ALA A 1 108 ? -1.640 -1.790 -2.388 1.00 95.50 108 ALA A N 1
ATOM 831 C CA . ALA A 1 108 ? -1.794 -2.695 -1.248 1.00 95.50 108 ALA A CA 1
ATOM 832 C C . ALA A 1 108 ? -1.133 -2.160 0.036 1.00 95.50 108 ALA A C 1
ATOM 834 O O . ALA A 1 108 ? -1.738 -2.213 1.108 1.00 95.50 108 ALA A O 1
ATOM 835 N N . ALA A 1 109 ? 0.072 -1.590 -0.063 1.00 95.00 109 ALA A N 1
ATOM 836 C CA . ALA A 1 109 ? 0.779 -0.987 1.064 1.00 95.00 109 ALA A CA 1
ATOM 837 C C . ALA A 1 109 ? 0.012 0.207 1.661 1.00 95.00 109 ALA A C 1
ATOM 839 O O . ALA A 1 109 ? -0.147 0.274 2.883 1.00 95.00 109 ALA A O 1
ATOM 840 N N . ARG A 1 110 ? -0.533 1.105 0.823 1.00 94.06 110 ARG A N 1
ATOM 841 C CA . ARG A 1 110 ? -1.398 2.213 1.278 1.00 94.06 110 ARG A CA 1
ATOM 842 C C . ARG A 1 110 ? -2.676 1.702 1.941 1.00 94.06 110 ARG A C 1
ATOM 844 O O . ARG A 1 110 ? -3.095 2.238 2.967 1.00 94.06 110 ARG A O 1
ATOM 851 N N . CYS A 1 111 ? -3.286 0.650 1.395 1.00 92.44 111 CYS A N 1
ATOM 852 C CA . CYS A 1 111 ? -4.474 0.043 1.988 1.00 92.44 111 CYS A CA 1
ATOM 853 C C . CYS A 1 111 ? -4.192 -0.519 3.386 1.00 92.44 111 CYS A C 1
ATOM 855 O O . CYS A 1 111 ? -4.943 -0.245 4.324 1.00 92.44 111 CYS A O 1
ATOM 857 N N . LEU A 1 112 ? -3.088 -1.253 3.537 1.00 92.75 112 LEU A N 1
ATOM 858 C CA . LEU A 1 112 ? -2.658 -1.803 4.822 1.00 92.75 112 LEU A CA 1
ATOM 859 C C . LEU A 1 112 ? -2.289 -0.716 5.829 1.00 92.75 112 LEU A C 1
ATOM 861 O O . LEU A 1 112 ? -2.586 -0.887 7.007 1.00 92.75 112 LEU A O 1
ATOM 865 N N . TYR A 1 113 ? -1.702 0.399 5.387 1.00 93.12 113 TYR A N 1
ATOM 866 C CA . TYR A 1 113 ? -1.466 1.558 6.247 1.00 93.12 113 TYR A CA 1
ATOM 867 C C . TYR A 1 113 ? -2.779 2.123 6.796 1.00 93.12 113 TYR A C 1
ATOM 869 O O . TYR A 1 113 ? -2.941 2.234 8.008 1.00 93.12 113 TYR A O 1
ATOM 877 N N . ALA A 1 114 ? -3.750 2.410 5.921 1.00 91.44 114 ALA A N 1
ATOM 878 C CA . ALA A 1 114 ? -5.051 2.928 6.343 1.00 91.44 114 ALA A CA 1
ATOM 879 C C . A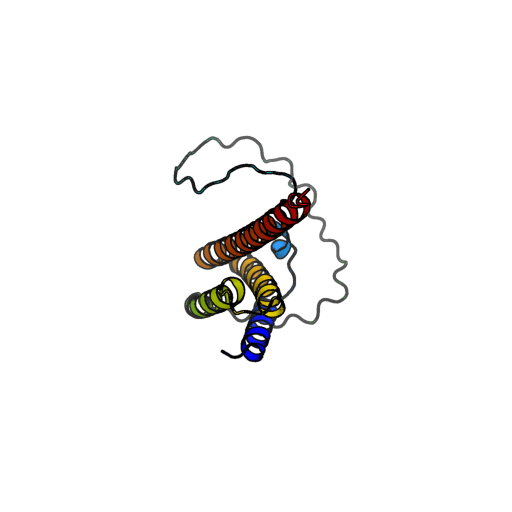LA A 1 114 ? -5.715 1.992 7.359 1.00 91.44 114 ALA A C 1
ATOM 881 O O . ALA A 1 114 ? -6.217 2.434 8.393 1.00 91.44 114 ALA A O 1
ATOM 882 N N . ARG A 1 115 ? -5.656 0.684 7.101 1.00 89.56 115 ARG A N 1
ATOM 883 C CA . ARG A 1 115 ? -6.138 -0.317 8.044 1.00 89.56 115 ARG A CA 1
ATOM 884 C C . ARG A 1 115 ? -5.373 -0.298 9.368 1.00 89.56 115 ARG A C 1
ATOM 886 O O . ARG A 1 115 ? -6.017 -0.263 10.407 1.00 89.56 115 ARG A O 1
ATOM 893 N N . ALA A 1 116 ? -4.043 -0.314 9.347 1.00 90.50 116 ALA A N 1
ATOM 894 C CA . ALA A 1 116 ? -3.209 -0.304 10.549 1.00 90.50 116 ALA A CA 1
ATOM 895 C C . ALA A 1 116 ? -3.494 0.913 11.440 1.00 90.50 116 ALA A C 1
ATOM 897 O O . ALA A 1 116 ? -3.511 0.785 12.664 1.00 90.50 116 ALA A O 1
ATOM 898 N N . SER A 1 117 ? -3.774 2.063 10.824 1.00 89.25 117 SER A N 1
ATOM 899 C CA . SER A 1 117 ? -4.188 3.286 11.510 1.00 89.25 117 SER A CA 1
ATOM 900 C C . SER A 1 117 ? -5.566 3.156 12.160 1.00 89.25 117 SER A C 1
ATOM 902 O O . SER A 1 117 ? -5.760 3.636 13.271 1.00 89.25 117 SER A O 1
ATOM 904 N N . HIS A 1 118 ? -6.517 2.474 11.514 1.00 87.88 118 HIS A N 1
ATOM 905 C CA . HIS A 1 118 ? -7.829 2.194 12.109 1.00 87.88 118 HIS A CA 1
ATOM 906 C C . HIS A 1 118 ? -7.786 1.118 13.201 1.00 87.88 118 HIS A C 1
ATOM 908 O O . HIS A 1 118 ? -8.523 1.220 14.177 1.00 87.88 118 HIS A O 1
ATOM 914 N N . ASP A 1 119 ? -6.933 0.105 13.041 1.00 87.81 119 ASP A N 1
ATOM 915 C CA . ASP A 1 119 ? -6.752 -0.991 14.000 1.00 87.81 119 ASP A CA 1
ATOM 916 C C . ASP A 1 119 ? -5.813 -0.582 15.163 1.00 87.81 119 ASP A C 1
ATOM 918 O O . ASP A 1 119 ? -5.631 -1.348 16.106 1.00 87.81 119 ASP A O 1
ATOM 922 N N . LEU A 1 120 ? -5.228 0.627 15.109 1.00 88.38 120 LEU A N 1
ATOM 923 C CA . LEU A 1 120 ? -4.318 1.208 16.107 1.00 88.38 120 LEU A CA 1
ATOM 924 C C . LEU A 1 120 ? -3.132 0.290 16.463 1.00 88.38 120 LEU A C 1
ATOM 926 O O . LEU A 1 120 ? -2.725 0.200 17.622 1.00 88.38 120 LEU A O 1
ATOM 930 N N . VAL A 1 121 ? -2.551 -0.381 15.460 1.00 89.19 121 VAL A N 1
ATOM 931 C CA . VAL A 1 121 ? -1.392 -1.278 15.629 1.00 89.19 121 VAL A CA 1
ATOM 932 C C . VAL A 1 121 ? -0.096 -0.514 15.309 1.00 89.19 121 VAL A C 1
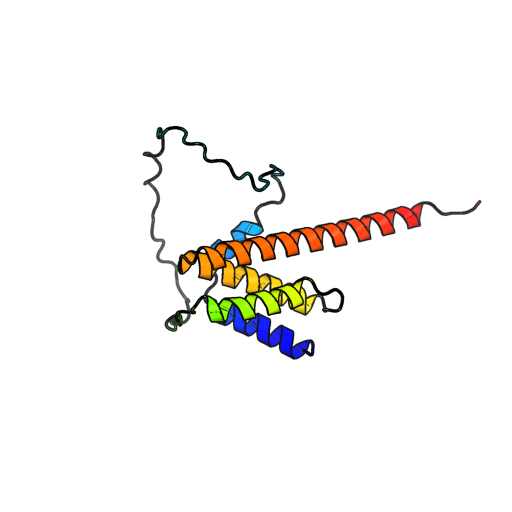ATOM 934 O O . VAL A 1 121 ? 0.269 -0.402 14.134 1.00 89.19 121 VAL A O 1
ATOM 937 N N . PRO A 1 122 ? 0.645 0.015 16.303 1.00 90.69 122 PRO A N 1
ATOM 938 C CA . PRO A 1 122 ? 1.748 0.950 16.058 1.00 90.69 122 PRO A CA 1
ATOM 939 C C . PRO A 1 122 ? 2.885 0.346 15.226 1.00 90.69 122 PRO A C 1
ATOM 941 O O . PRO A 1 122 ? 3.444 1.017 14.359 1.00 90.69 122 PRO A O 1
ATOM 944 N N . GLN A 1 123 ? 3.197 -0.937 15.416 1.00 92.88 123 GLN A N 1
ATOM 945 C CA . GLN A 1 123 ? 4.221 -1.630 14.631 1.00 92.88 123 GLN A CA 1
ATOM 946 C C . GLN A 1 123 ? 3.849 -1.687 13.141 1.00 92.88 123 GLN A C 1
ATOM 948 O O . GLN A 1 123 ? 4.707 -1.508 12.275 1.00 92.88 123 GLN A O 1
ATOM 953 N N . ALA A 1 124 ? 2.564 -1.885 12.844 1.00 92.25 124 ALA A N 1
ATOM 954 C CA . ALA A 1 124 ? 2.046 -1.938 11.484 1.00 92.25 124 ALA A CA 1
ATOM 955 C C . ALA A 1 124 ? 2.034 -0.577 10.810 1.00 92.25 124 ALA A C 1
ATOM 957 O O . ALA A 1 124 ? 2.433 -0.473 9.648 1.00 92.25 124 ALA A O 1
ATOM 958 N N . ILE A 1 125 ? 1.635 0.458 11.549 1.00 92.88 125 ILE A N 1
ATOM 959 C CA . ILE A 1 125 ? 1.648 1.845 11.079 1.00 92.88 125 ILE A CA 1
ATOM 960 C C . ILE A 1 125 ? 3.070 2.232 10.666 1.00 92.88 125 ILE A C 1
ATOM 962 O O . ILE A 1 125 ? 3.282 2.708 9.552 1.00 92.88 125 ILE A O 1
ATOM 966 N N . LEU A 1 126 ? 4.061 1.964 11.521 1.00 94.69 126 LEU A N 1
ATOM 967 C CA . LEU A 1 126 ? 5.458 2.285 11.227 1.00 94.69 126 LEU A CA 1
ATOM 968 C C . LEU A 1 126 ? 5.979 1.510 10.013 1.00 94.69 126 LEU A C 1
ATOM 970 O O . LEU A 1 126 ? 6.521 2.113 9.090 1.00 94.69 126 LEU A O 1
ATOM 974 N N . ALA A 1 127 ? 5.775 0.192 9.974 1.00 95.12 127 ALA A N 1
ATOM 975 C CA . ALA A 1 127 ? 6.301 -0.639 8.895 1.00 95.12 127 ALA A CA 1
ATOM 976 C C . ALA A 1 127 ? 5.694 -0.293 7.524 1.00 95.12 127 ALA A C 1
ATOM 978 O O . ALA A 1 127 ? 6.419 -0.197 6.533 1.00 95.12 127 ALA A O 1
ATOM 979 N N . THR A 1 128 ? 4.378 -0.076 7.459 1.00 94.88 128 THR A N 1
ATOM 980 C CA . THR A 1 128 ? 3.695 0.305 6.211 1.00 94.88 128 THR A CA 1
ATOM 981 C C . THR A 1 128 ? 4.089 1.708 5.759 1.00 94.88 128 THR A C 1
ATOM 983 O O . THR A 1 128 ? 4.393 1.899 4.582 1.00 94.88 128 THR A O 1
ATOM 986 N N . ARG A 1 129 ? 4.191 2.674 6.680 1.00 95.00 129 ARG A N 1
ATOM 987 C CA . ARG A 1 129 ? 4.655 4.034 6.375 1.00 95.00 129 ARG A CA 1
ATOM 988 C C . ARG A 1 129 ? 6.083 4.054 5.837 1.00 95.00 129 ARG A C 1
ATOM 990 O O . ARG A 1 129 ? 6.339 4.700 4.822 1.00 95.00 129 ARG A O 1
ATOM 997 N N . SER A 1 130 ? 7.004 3.332 6.477 1.00 95.19 130 SER A N 1
ATOM 998 C CA . SER A 1 130 ? 8.383 3.207 5.991 1.00 95.19 130 SER A CA 1
ATOM 999 C C . SER A 1 130 ? 8.433 2.591 4.595 1.00 95.19 130 SER A C 1
ATOM 1001 O O . SER A 1 130 ? 9.188 3.063 3.748 1.00 95.19 130 SER A O 1
ATOM 1003 N N . LEU A 1 131 ? 7.607 1.577 4.327 1.00 95.31 131 LEU A N 1
ATOM 1004 C CA . LEU A 1 131 ? 7.555 0.935 3.018 1.00 95.31 131 LEU A CA 1
ATOM 1005 C C . LEU A 1 131 ? 7.049 1.883 1.917 1.00 95.31 131 LEU A C 1
ATOM 1007 O O . LEU A 1 131 ? 7.644 1.933 0.843 1.00 95.31 131 LEU A O 1
ATOM 1011 N N . ILE A 1 132 ? 6.010 2.676 2.195 1.00 95.56 132 ILE A N 1
ATOM 1012 C CA . ILE A 1 132 ? 5.475 3.676 1.252 1.00 95.56 132 ILE A CA 1
ATOM 1013 C C . ILE A 1 132 ? 6.518 4.763 0.953 1.00 95.56 132 ILE A C 1
ATOM 1015 O O . ILE A 1 132 ? 6.706 5.154 -0.197 1.00 95.56 132 ILE A O 1
ATOM 1019 N N . GLN A 1 133 ? 7.245 5.229 1.972 1.00 95.06 133 GLN A N 1
ATOM 1020 C CA . GLN A 1 133 ? 8.317 6.211 1.783 1.00 95.06 133 GLN A CA 1
ATOM 1021 C C . GLN A 1 133 ? 9.485 5.658 0.957 1.00 95.06 133 GLN A C 1
ATOM 1023 O O . GLN A 1 133 ? 10.064 6.393 0.156 1.00 95.06 133 GLN A O 1
ATOM 1028 N N . LEU A 1 134 ? 9.834 4.379 1.135 1.00 94.88 134 LEU A N 1
ATOM 1029 C CA . LEU A 1 134 ? 10.856 3.717 0.322 1.00 94.88 134 LEU A CA 1
ATOM 1030 C C . LEU A 1 134 ? 10.425 3.588 -1.144 1.00 94.88 134 LEU A C 1
ATOM 1032 O O . LEU A 1 134 ? 11.229 3.900 -2.016 1.00 94.88 134 LEU A O 1
ATOM 1036 N N . ASP A 1 135 ? 9.177 3.193 -1.417 1.00 93.88 135 ASP A N 1
ATOM 1037 C CA . ASP A 1 135 ? 8.622 3.155 -2.782 1.00 93.88 135 ASP A CA 1
ATOM 1038 C C . ASP A 1 135 ? 8.685 4.536 -3.450 1.00 93.88 135 ASP A C 1
ATOM 1040 O O . ASP A 1 135 ? 9.212 4.666 -4.555 1.00 93.88 135 ASP A O 1
ATOM 1044 N N . LYS A 1 136 ? 8.254 5.593 -2.745 1.00 92.69 136 LYS A N 1
ATOM 1045 C CA . LYS A 1 136 ? 8.312 6.971 -3.258 1.00 92.69 136 LYS A CA 1
ATOM 1046 C C . LYS A 1 136 ? 9.736 7.372 -3.654 1.00 92.69 136 LYS A C 1
ATOM 1048 O O . LYS A 1 136 ? 9.960 7.792 -4.786 1.00 92.69 136 LYS A O 1
ATOM 1053 N N . ARG A 1 137 ? 10.707 7.178 -2.757 1.00 93.06 137 ARG A N 1
ATOM 1054 C CA . ARG A 1 137 ? 12.119 7.503 -3.025 1.00 93.06 137 ARG A CA 1
ATOM 1055 C C . ARG A 1 137 ? 12.711 6.660 -4.152 1.00 93.06 137 ARG A C 1
ATOM 1057 O O . ARG A 1 137 ? 13.507 7.169 -4.930 1.00 93.06 137 ARG A O 1
ATOM 1064 N N . ALA A 1 138 ? 12.336 5.385 -4.254 1.00 92.00 138 ALA A N 1
ATOM 1065 C CA . ALA A 1 138 ? 12.794 4.513 -5.333 1.00 92.00 138 ALA A CA 1
ATOM 1066 C C . ALA A 1 138 ? 12.281 4.995 -6.699 1.00 92.00 138 ALA A C 1
ATOM 1068 O O . ALA A 1 138 ? 13.042 5.025 -7.666 1.00 92.00 138 ALA A O 1
ATOM 1069 N N . ARG A 1 139 ? 11.018 5.431 -6.772 1.00 90.38 139 ARG A N 1
ATOM 1070 C CA . ARG A 1 139 ? 10.441 6.030 -7.984 1.00 90.38 139 ARG A CA 1
ATOM 1071 C C . ARG A 1 139 ? 11.086 7.371 -8.317 1.00 90.38 139 ARG A C 1
ATOM 1073 O O . ARG A 1 139 ? 11.376 7.612 -9.479 1.00 90.38 139 ARG A O 1
ATOM 1080 N N . GLU A 1 140 ? 11.360 8.215 -7.324 1.00 92.12 140 GLU A N 1
ATOM 1081 C CA . GLU A 1 140 ? 12.097 9.475 -7.507 1.00 92.12 140 GLU A CA 1
ATOM 1082 C C . GLU A 1 140 ? 13.532 9.246 -8.007 1.00 92.12 140 GLU A C 1
ATOM 1084 O O . GLU A 1 140 ? 13.990 9.961 -8.894 1.00 92.12 140 GLU A O 1
ATOM 1089 N N . ALA A 1 141 ? 14.231 8.228 -7.497 1.00 91.62 141 ALA A N 1
ATOM 1090 C CA . ALA A 1 141 ? 15.569 7.866 -7.960 1.00 91.62 141 ALA A CA 1
ATOM 1091 C C . ALA A 1 141 ? 15.550 7.370 -9.415 1.00 91.62 141 ALA A C 1
ATOM 1093 O O . ALA A 1 141 ? 16.287 7.894 -10.246 1.00 91.62 141 ALA A O 1
ATOM 1094 N N . ALA A 1 142 ? 14.636 6.454 -9.754 1.00 89.19 142 ALA A N 1
ATOM 1095 C CA . ALA A 1 142 ? 14.424 6.027 -11.139 1.00 89.19 142 ALA A CA 1
ATOM 1096 C C . ALA A 1 142 ? 14.026 7.209 -12.043 1.00 89.19 142 ALA A C 1
ATOM 1098 O O . ALA A 1 142 ? 14.410 7.268 -13.213 1.00 89.19 142 ALA A O 1
ATOM 1099 N N . LYS A 1 143 ? 13.286 8.181 -11.483 1.00 90.56 143 LYS A N 1
ATOM 1100 C CA . LYS A 1 143 ? 12.904 9.415 -12.165 1.00 90.56 143 LYS A CA 1
ATOM 1101 C C . LYS A 1 143 ? 14.129 10.272 -12.515 1.00 90.56 143 LYS A C 1
ATOM 1103 O O . LYS A 1 143 ? 14.261 10.779 -13.625 1.00 90.56 143 LYS A O 1
ATOM 1108 N N . ALA A 1 144 ? 15.038 10.428 -11.562 1.00 92.38 144 ALA A N 1
ATOM 1109 C CA . ALA A 1 144 ? 16.273 11.180 -11.746 1.00 92.38 144 ALA A CA 1
ATOM 1110 C C . ALA A 1 144 ? 17.232 10.499 -12.738 1.00 92.38 144 ALA A C 1
ATOM 1112 O O . ALA A 1 144 ? 17.842 11.182 -13.558 1.00 92.38 144 ALA A O 1
ATOM 1113 N N . GLU A 1 145 ? 17.330 9.168 -12.708 1.00 90.56 145 GLU A N 1
ATOM 1114 C CA . GLU A 1 145 ? 18.176 8.398 -13.630 1.00 90.56 145 GLU A CA 1
ATOM 1115 C C . GLU A 1 145 ? 17.753 8.569 -15.096 1.00 90.56 145 GLU A C 1
ATOM 1117 O O . GLU A 1 145 ? 18.614 8.760 -15.956 1.00 90.56 145 GLU A O 1
ATOM 1122 N N . TYR A 1 146 ? 16.446 8.575 -15.401 1.00 86.75 146 TYR A N 1
ATOM 1123 C CA . TYR A 1 146 ? 16.005 8.809 -16.783 1.00 86.75 146 TYR A CA 1
ATOM 1124 C C . TYR A 1 146 ? 16.283 10.241 -17.254 1.00 86.75 146 TYR A C 1
ATOM 1126 O O . TYR A 1 146 ? 16.575 10.443 -18.432 1.00 86.75 146 TYR A O 1
ATOM 1134 N N . LEU A 1 147 ? 16.174 11.238 -16.363 1.00 88.62 147 LEU A N 1
ATOM 1135 C CA . LEU A 1 147 ? 16.475 12.634 -16.701 1.00 88.62 147 LEU A CA 1
ATOM 1136 C C . LEU A 1 147 ? 17.965 12.783 -17.015 1.00 88.62 147 LEU A C 1
ATOM 1138 O O . LEU A 1 147 ? 18.319 13.400 -18.015 1.00 88.62 147 LEU A O 1
ATOM 1142 N N . ALA A 1 148 ? 18.819 12.140 -16.214 1.00 84.81 148 ALA A N 1
ATOM 1143 C CA . ALA A 1 148 ? 20.258 12.137 -16.430 1.00 84.81 148 ALA A CA 1
ATOM 1144 C C . ALA A 1 148 ? 20.661 11.457 -17.756 1.00 84.81 148 ALA A C 1
ATOM 1146 O O . ALA A 1 148 ? 21.489 12.015 -18.470 1.00 84.81 148 ALA A O 1
ATOM 1147 N N . ASP A 1 149 ? 20.075 10.309 -18.138 1.00 77.94 149 ASP A N 1
ATOM 1148 C CA . ASP A 1 149 ? 20.362 9.660 -19.442 1.00 77.94 149 ASP A CA 1
ATOM 1149 C C . ASP A 1 149 ? 19.919 10.519 -20.642 1.00 77.94 149 ASP A C 1
ATOM 1151 O O . ASP A 1 149 ? 20.576 10.528 -21.687 1.00 77.94 149 ASP A O 1
ATOM 1155 N N . GLY A 1 150 ? 18.818 11.262 -20.491 1.00 67.81 150 GLY A N 1
ATOM 1156 C CA . GLY A 1 150 ? 18.290 12.156 -21.523 1.00 67.81 150 GLY A CA 1
ATOM 1157 C C . GLY A 1 150 ? 19.221 13.326 -21.851 1.00 67.81 150 GLY A C 1
ATOM 1158 O O . GLY A 1 150 ? 19.409 13.641 -23.029 1.00 67.81 150 GLY A O 1
ATOM 1159 N N . ASP A 1 151 ? 19.857 13.920 -20.840 1.00 59.06 151 ASP A N 1
ATOM 1160 C CA . ASP A 1 151 ? 20.751 15.071 -21.018 1.00 59.06 151 ASP A CA 1
ATOM 1161 C C . ASP A 1 151 ? 22.074 14.705 -21.722 1.00 59.06 151 ASP A C 1
ATOM 1163 O O . ASP A 1 151 ? 22.606 15.505 -22.497 1.00 59.06 151 ASP A O 1
ATOM 1167 N N . TYR A 1 152 ? 22.584 13.474 -21.564 1.00 55.38 152 TYR A N 1
ATOM 1168 C CA . TYR A 1 152 ? 23.804 13.031 -22.261 1.00 55.38 152 TYR A CA 1
ATOM 1169 C C . TYR A 1 152 ? 23.625 12.856 -23.781 1.00 55.38 152 TYR A C 1
ATOM 1171 O O . TYR A 1 152 ? 24.606 12.942 -24.522 1.00 55.38 152 TYR A O 1
ATOM 1179 N N . LYS A 1 153 ? 22.400 12.645 -24.287 1.00 57.62 153 LYS A N 1
ATOM 1180 C CA . LYS A 1 153 ? 22.155 12.389 -25.724 1.00 57.62 153 LYS A CA 1
ATOM 1181 C C . LYS A 1 153 ? 22.058 13.647 -26.594 1.00 57.62 153 LYS A C 1
ATOM 1183 O O . LYS A 1 153 ? 22.186 13.531 -27.810 1.00 57.62 153 LYS A O 1
ATOM 1188 N N . CYS A 1 154 ? 21.912 14.837 -26.010 1.00 56.16 154 CYS A N 1
ATOM 1189 C CA . CYS A 1 154 ? 21.924 16.107 -26.755 1.00 56.16 154 CYS A CA 1
ATOM 1190 C C . CYS A 1 154 ? 23.325 16.733 -26.914 1.00 56.16 154 CYS A C 1
ATOM 1192 O O . CYS A 1 154 ? 23.466 17.715 -27.638 1.00 56.16 154 CYS A O 1
ATOM 1194 N N . GLY A 1 155 ? 24.364 16.189 -26.266 1.00 55.94 155 GLY A N 1
ATOM 1195 C CA . GLY A 1 155 ? 25.707 16.789 -26.222 1.00 55.94 155 GLY A CA 1
ATOM 1196 C C . GLY A 1 155 ? 26.768 16.164 -27.136 1.00 55.94 155 GLY A C 1
ATOM 1197 O O . GLY A 1 155 ? 27.936 16.519 -27.020 1.00 55.94 155 GLY A O 1
ATOM 1198 N N . SER A 1 156 ? 26.424 15.205 -28.001 1.00 55.50 156 SER A N 1
ATOM 1199 C CA . SER A 1 156 ? 27.404 14.463 -28.818 1.00 55.50 156 SER A CA 1
ATOM 1200 C C . SER A 1 156 ? 27.073 14.519 -30.310 1.00 55.50 156 SER A C 1
ATOM 1202 O O . SER A 1 156 ? 26.720 13.509 -30.913 1.00 55.50 156 SER A O 1
ATOM 1204 N N . SER A 1 157 ? 27.201 15.705 -30.908 1.00 50.25 157 SER A N 1
ATOM 1205 C CA . SER A 1 157 ? 27.418 15.830 -32.354 1.00 50.25 157 SER A CA 1
ATOM 1206 C C . SER A 1 157 ? 28.925 16.027 -32.571 1.00 50.25 157 SER A C 1
ATOM 1208 O O . SER A 1 157 ? 29.455 17.019 -32.073 1.00 50.25 157 SER A O 1
ATOM 1210 N N . PRO A 1 158 ? 29.645 15.091 -33.215 1.00 60.56 158 PRO A N 1
ATOM 1211 C CA . PRO A 1 158 ? 31.033 15.306 -33.603 1.00 60.56 158 PRO A CA 1
ATOM 1212 C C . PRO A 1 158 ? 31.074 16.144 -34.889 1.00 60.56 158 PRO A C 1
ATOM 1214 O O . PRO A 1 158 ? 30.534 15.703 -35.905 1.00 60.56 158 PRO A O 1
ATOM 1217 N N . ASP A 1 159 ? 31.698 17.322 -34.823 1.00 49.78 159 ASP A N 1
ATOM 1218 C CA . ASP A 1 159 ? 32.196 18.071 -35.989 1.00 49.78 159 ASP A CA 1
ATOM 1219 C C . ASP A 1 159 ? 33.594 17.571 -36.396 1.00 49.78 159 ASP A C 1
ATOM 1221 O O . ASP A 1 159 ? 34.410 17.277 -35.485 1.00 49.78 159 ASP A O 1
#

pLDDT: mean 75.38, std 21.4, range [30.58, 96.81]

Secondary structure (DSSP, 8-state):
--HHHHHHHHHHHHHHH-S--GGGGGGTS-SS-------------------SS-----------TT----PPPPP--HHHHHHHHHHHHHHHH-TTS-HHHHHHHHHHHHHHHHHHHHTT-HHHHHHHHHHHHHHHHHHHHHHHHHHHHHHHTTS----

Mean predicted aligned error: 13.9 Å

InterPro domains:
  IPR018619 Hyccin [PF09790] (1-132)
  IPR018619 Hyccin [PTHR31220] (1-140)

Nearest PDB structures (foldseek):
  6aho-assembly1_A  TM=5.235E-01  e=5.654E+00  Saccharomyces cerevisiae S288C
  8f19-assembly1_A  TM=6.238E-01  e=8.640E+00  Saccharomyces cerevisiae S288C
  8f0x-assembly1_A  TM=5.475E-01  e=6.286E+00  Saccharomyces cerevisiae S288C

Organism: NCBI:txid561372

Radius of gyration: 20.5 Å; Cα contacts (8 Å, |Δi|>4): 92; chains: 1; bounding box: 57×43×63 Å

Sequence (159 aa):
MPSWSKLDFCRFSADWAGQDCPCKTEFDKNEEKIENNGFSDGIRVHEIEGVVEEMGNLGINENAANSVPKGSRIPLPWELLQPVLRILGHCLLAPLNSEDVKDAASVAARCLYARASHDLVPQAILATRSLIQLDKRAREAAKAEYLADGDYKCGSSPD

Solvent-accessible surface area (backbone atoms only — not comparable to full-atom values): 10000 Å² total; per-residue (Å²): 132,60,70,66,62,48,39,52,51,19,49,53,46,23,61,70,36,41,80,94,52,76,65,46,51,68,79,71,74,67,86,84,67,96,68,90,79,69,95,68,90,68,94,72,92,76,81,94,80,89,86,88,84,78,93,78,78,88,71,82,75,90,75,75,85,83,72,73,84,78,71,82,80,76,85,74,60,67,79,64,48,52,61,51,52,53,54,37,48,52,35,51,69,39,88,88,53,56,65,70,36,24,53,40,20,52,51,16,40,32,28,39,25,38,33,20,61,75,71,68,37,65,70,48,33,52,54,31,51,54,50,53,54,50,52,50,52,52,53,51,49,56,50,50,52,55,54,55,59,56,60,62,71,78,73,73,80,89,130